Protein AF-A0ABD1DVV3-F1 (afdb_monomer)

Structure (mmCIF, N/CA/C/O backbone):
data_AF-A0ABD1DVV3-F1
#
_entry.id   AF-A0ABD1DVV3-F1
#
loop_
_atom_site.group_PDB
_atom_site.id
_atom_site.type_symbol
_atom_site.label_atom_id
_atom_site.label_alt_id
_atom_site.label_comp_id
_atom_site.label_asym_id
_atom_site.label_entity_id
_atom_site.label_seq_id
_atom_site.pdbx_PDB_ins_code
_atom_site.Cartn_x
_atom_site.Cartn_y
_atom_site.Cartn_z
_atom_site.occupancy
_atom_site.B_iso_or_equiv
_atom_site.auth_seq_id
_atom_site.auth_comp_id
_atom_site.auth_asym_id
_atom_site.auth_atom_id
_atom_site.pdbx_PDB_model_num
ATOM 1 N N . GLU A 1 1 ? 21.203 9.680 -0.113 1.00 39.28 1 GLU A N 1
ATOM 2 C CA . GLU A 1 1 ? 20.841 8.404 0.546 1.00 39.28 1 GLU A CA 1
ATOM 3 C C . GLU A 1 1 ? 19.811 7.624 -0.275 1.00 39.28 1 GLU A C 1
ATOM 5 O O . GLU A 1 1 ? 18.724 7.316 0.188 1.00 39.28 1 GLU A O 1
ATOM 10 N N . GLN A 1 2 ? 20.146 7.296 -1.523 1.00 40.25 2 GLN A N 1
ATOM 11 C CA . GLN A 1 2 ? 19.338 6.406 -2.358 1.00 40.25 2 GLN A CA 1
ATOM 12 C C . GLN A 1 2 ? 20.162 5.150 -2.608 1.00 40.25 2 GLN A C 1
ATOM 14 O O . GLN A 1 2 ? 20.576 4.858 -3.724 1.00 40.25 2 GLN A O 1
ATOM 19 N N . ASN A 1 3 ? 20.416 4.416 -1.526 1.00 39.62 3 ASN A N 1
ATOM 20 C CA . ASN A 1 3 ? 20.805 3.014 -1.609 1.00 39.62 3 ASN A CA 1
ATOM 21 C C . ASN A 1 3 ? 19.546 2.219 -1.971 1.00 39.62 3 ASN A C 1
ATOM 23 O O . ASN A 1 3 ? 19.017 1.445 -1.178 1.00 39.62 3 ASN A O 1
ATOM 27 N N . PHE A 1 4 ? 19.026 2.467 -3.176 1.00 41.91 4 PHE A N 1
ATOM 28 C CA . PHE A 1 4 ? 18.201 1.489 -3.851 1.00 41.91 4 PHE A CA 1
ATOM 29 C C . PHE A 1 4 ? 19.154 0.344 -4.138 1.00 41.91 4 PHE A C 1
ATOM 31 O O . PHE A 1 4 ? 20.089 0.489 -4.925 1.00 41.91 4 PHE A O 1
ATOM 38 N N . ILE A 1 5 ? 18.965 -0.758 -3.422 1.00 48.00 5 ILE A N 1
ATOM 39 C CA . ILE A 1 5 ? 19.515 -2.051 -3.787 1.00 48.00 5 ILE A CA 1
ATOM 40 C C . ILE A 1 5 ? 19.063 -2.271 -5.237 1.00 48.00 5 ILE A C 1
ATOM 42 O O . ILE A 1 5 ? 17.958 -2.750 -5.481 1.00 48.00 5 ILE A O 1
ATOM 46 N N . LYS A 1 6 ? 19.877 -1.852 -6.216 1.00 45.00 6 LYS A N 1
ATOM 47 C CA . LYS A 1 6 ? 19.811 -2.383 -7.570 1.00 45.00 6 LYS A CA 1
ATOM 48 C C . LYS A 1 6 ? 20.169 -3.843 -7.377 1.00 45.00 6 LYS A C 1
ATOM 50 O O . LYS A 1 6 ? 21.345 -4.189 -7.364 1.00 45.00 6 LYS A O 1
ATOM 55 N N . PHE A 1 7 ? 19.161 -4.675 -7.117 1.00 41.56 7 PHE A N 1
ATOM 56 C CA . PHE A 1 7 ? 19.284 -6.097 -7.369 1.00 41.56 7 PHE A CA 1
ATOM 57 C C . PHE A 1 7 ? 19.794 -6.185 -8.807 1.00 41.56 7 PHE A C 1
ATOM 59 O O . PHE A 1 7 ? 19.104 -5.683 -9.701 1.00 41.56 7 PHE A O 1
ATOM 66 N N . PRO A 1 8 ? 21.020 -6.680 -9.038 1.00 52.97 8 PRO A N 1
ATOM 67 C CA . PRO A 1 8 ? 21.487 -6.870 -10.393 1.00 52.97 8 PRO A CA 1
ATOM 68 C C . PRO A 1 8 ? 20.497 -7.844 -11.036 1.00 52.97 8 PRO A C 1
ATOM 70 O O . PRO A 1 8 ? 20.315 -8.960 -10.556 1.00 52.97 8 PRO A O 1
ATOM 73 N N . SER A 1 9 ? 19.787 -7.387 -12.068 1.00 55.81 9 SER A N 1
ATOM 74 C CA . SER A 1 9 ? 18.884 -8.231 -12.861 1.00 55.81 9 SER A CA 1
ATOM 75 C C . SER A 1 9 ? 19.653 -9.351 -13.560 1.00 55.81 9 SER A C 1
ATOM 77 O O . SER A 1 9 ? 19.078 -10.373 -13.912 1.00 55.81 9 SER A O 1
ATOM 79 N N . THR A 1 10 ? 20.973 -9.202 -13.685 1.00 57.31 10 THR A N 1
ATOM 80 C CA . THR A 1 10 ? 21.881 -10.318 -13.905 1.00 57.31 10 THR A CA 1
ATOM 81 C C . THR A 1 10 ? 22.003 -11.092 -12.597 1.00 57.31 10 THR A C 1
ATOM 83 O O . THR A 1 10 ? 22.807 -10.737 -11.726 1.00 57.31 10 THR A O 1
ATOM 86 N N . MET A 1 11 ? 21.209 -12.155 -12.446 1.00 54.38 11 MET A N 1
ATOM 87 C CA . MET A 1 11 ? 21.558 -13.194 -11.482 1.00 54.38 11 MET A CA 1
ATOM 88 C C . MET A 1 11 ? 23.029 -13.560 -11.734 1.00 54.38 11 MET A C 1
ATOM 90 O O . MET A 1 11 ? 23.379 -13.798 -12.892 1.00 54.38 11 MET A O 1
ATOM 94 N N . PRO A 1 12 ? 23.919 -13.525 -10.722 1.00 57.66 12 PRO A N 1
ATOM 95 C CA . PRO A 1 12 ? 25.272 -14.020 -10.906 1.00 57.66 12 PRO A CA 1
ATOM 96 C C . PRO A 1 12 ? 25.140 -15.492 -11.275 1.00 57.66 12 PRO A C 1
ATOM 98 O O . PRO A 1 12 ? 24.762 -16.323 -10.448 1.00 57.66 12 PRO A O 1
ATOM 101 N N . GLU A 1 13 ? 25.350 -15.782 -12.552 1.00 60.44 13 GLU A N 1
ATOM 102 C CA . GLU A 1 13 ? 25.193 -17.115 -13.094 1.00 60.44 13 GLU A CA 1
ATOM 103 C C . GLU A 1 13 ? 26.280 -17.975 -12.456 1.00 60.44 13 GLU A C 1
ATOM 105 O O . GLU A 1 13 ? 27.475 -17.793 -12.702 1.00 60.44 13 GLU A O 1
ATOM 110 N N . ALA A 1 14 ? 25.880 -18.856 -11.536 1.00 67.06 14 ALA A N 1
ATOM 111 C CA . ALA A 1 14 ? 26.784 -19.874 -11.031 1.00 67.06 14 ALA A CA 1
ATOM 112 C C . ALA A 1 14 ? 27.346 -20.629 -12.251 1.00 67.06 14 ALA A C 1
ATOM 114 O O . ALA A 1 14 ? 26.586 -20.893 -13.187 1.00 67.06 14 ALA A O 1
ATOM 115 N N . PRO A 1 15 ? 28.653 -20.953 -12.289 1.00 70.75 15 PRO A N 1
ATOM 116 C CA . PRO A 1 15 ? 29.233 -21.618 -13.449 1.00 70.75 15 PRO A CA 1
ATOM 117 C C . PRO A 1 15 ? 28.448 -22.903 -13.723 1.00 70.75 15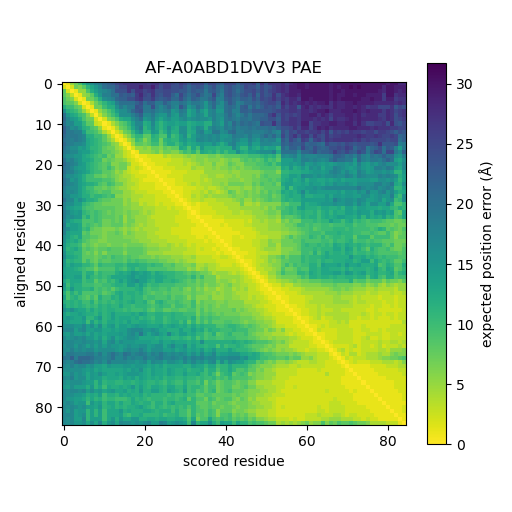 PRO A C 1
ATOM 119 O O . PRO A 1 15 ? 28.295 -23.732 -12.821 1.00 70.75 15 PRO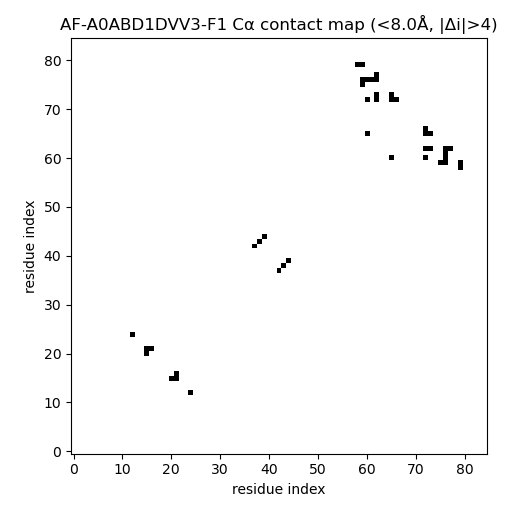 A O 1
ATOM 122 N N . ALA A 1 16 ? 27.914 -23.029 -14.943 1.00 70.56 16 ALA A N 1
ATOM 123 C CA . ALA A 1 16 ? 27.044 -24.136 -15.318 1.00 70.56 16 ALA A CA 1
ATOM 124 C C . ALA A 1 16 ? 27.731 -25.467 -14.995 1.00 70.56 16 ALA A C 1
ATOM 126 O O . ALA A 1 16 ? 28.854 -25.727 -15.434 1.00 70.56 16 ALA A O 1
ATOM 127 N N . ARG A 1 17 ? 27.066 -26.312 -14.203 1.00 79.44 17 ARG A N 1
ATOM 128 C CA . ARG A 1 17 ? 27.642 -27.583 -13.746 1.00 79.44 17 ARG A CA 1
ATOM 129 C C . ARG A 1 17 ? 27.525 -28.645 -14.838 1.00 79.44 17 ARG A C 1
ATOM 131 O O . ARG A 1 17 ? 28.319 -29.578 -14.854 1.00 79.44 17 ARG A O 1
ATOM 138 N N . ASN A 1 18 ? 26.557 -28.478 -15.752 1.00 84.44 18 ASN A N 1
ATOM 139 C CA . ASN A 1 18 ? 26.223 -29.394 -16.845 1.00 84.44 18 ASN A CA 1
ATOM 140 C C . ASN A 1 18 ? 25.876 -28.646 -18.159 1.00 84.44 18 ASN A C 1
ATOM 142 O O . ASN A 1 18 ? 25.395 -27.513 -18.116 1.00 84.44 18 ASN A O 1
ATOM 146 N N . PRO A 1 19 ? 26.020 -29.279 -19.343 1.00 84.31 19 PRO A N 1
ATOM 147 C CA . PRO A 1 19 ? 25.748 -28.639 -20.640 1.00 84.31 19 PRO A CA 1
ATOM 148 C C . PRO A 1 19 ? 24.274 -28.252 -20.863 1.00 84.31 19 PRO A C 1
ATOM 150 O O . PRO A 1 19 ? 24.003 -27.243 -21.507 1.00 84.31 19 PRO A O 1
ATOM 153 N N . LEU A 1 20 ? 23.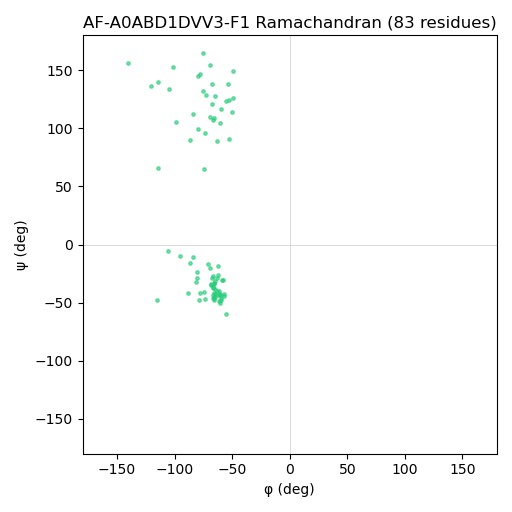319 -29.002 -20.297 1.00 86.31 20 LEU A N 1
ATOM 154 C CA . LEU A 1 20 ? 2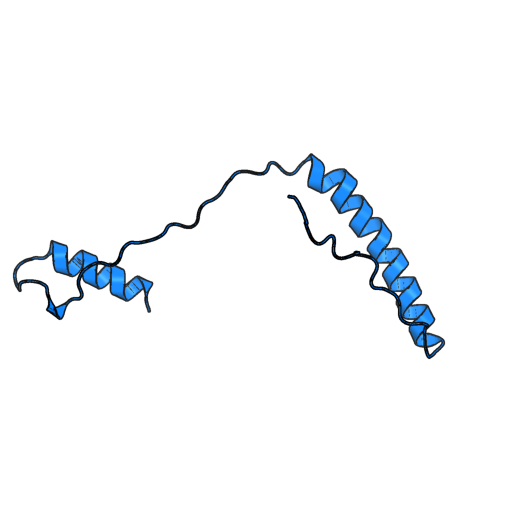1.892 -28.638 -20.324 1.00 86.31 20 LEU A CA 1
ATOM 155 C C . LEU A 1 20 ? 21.635 -27.326 -19.563 1.00 86.31 20 LEU A C 1
ATOM 157 O O . LEU A 1 20 ? 20.868 -26.481 -20.010 1.00 86.31 20 LEU A O 1
ATOM 161 N N . GLU A 1 21 ? 22.305 -27.150 -18.425 1.00 82.25 21 GLU A N 1
ATOM 162 C CA . GLU A 1 21 ? 22.182 -25.956 -17.585 1.00 82.25 21 GLU A CA 1
ATOM 163 C C . GLU A 1 21 ? 22.743 -24.732 -18.313 1.00 82.25 21 GLU A C 1
ATOM 165 O O . GLU A 1 21 ? 22.066 -23.716 -18.402 1.00 82.25 21 GLU A O 1
ATOM 170 N N . SER A 1 22 ? 23.903 -24.872 -18.968 1.00 80.12 22 SER A N 1
ATOM 171 C CA . SER A 1 22 ? 24.483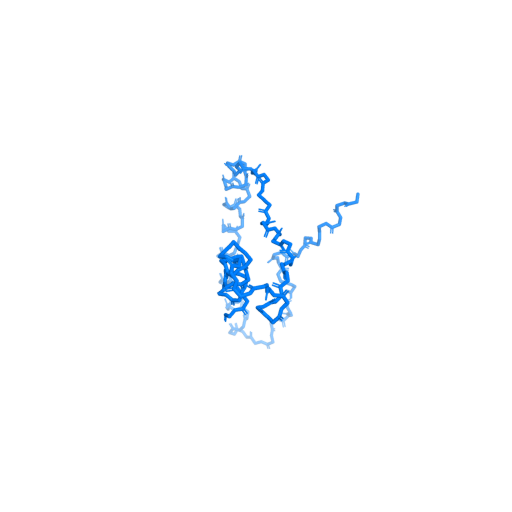 -23.810 -19.802 1.00 80.12 22 SER A CA 1
ATOM 172 C C . SER A 1 22 ? 23.569 -23.375 -20.954 1.00 80.12 22 SER A C 1
ATOM 174 O O . SER A 1 22 ? 23.625 -22.221 -21.375 1.00 80.12 22 SER A O 1
ATOM 176 N N . PHE A 1 23 ? 22.751 -24.284 -21.484 1.00 85.25 23 PHE A N 1
ATOM 177 C CA . PHE A 1 23 ? 21.801 -23.987 -22.555 1.00 85.25 23 PHE A CA 1
ATOM 178 C C . PHE A 1 23 ? 20.540 -23.278 -22.044 1.00 85.25 23 PHE A C 1
ATOM 180 O O . PHE A 1 23 ? 20.073 -22.319 -22.649 1.00 85.25 23 PHE A O 1
ATOM 187 N N . MET A 1 24 ? 19.994 -23.706 -20.908 1.00 85.12 24 MET A N 1
ATOM 188 C CA . MET A 1 24 ? 18.842 -23.025 -20.306 1.00 85.12 24 MET A CA 1
ATOM 189 C C . MET A 1 24 ? 19.201 -21.599 -19.866 1.00 85.12 24 MET A C 1
ATOM 191 O O . MET A 1 24 ? 18.427 -20.668 -20.076 1.00 85.12 24 MET A O 1
ATOM 195 N N . ASN A 1 25 ? 20.412 -21.432 -19.344 1.00 79.56 25 ASN A N 1
ATOM 196 C CA . ASN A 1 25 ? 21.026 -20.160 -18.978 1.00 79.56 25 ASN A CA 1
ATOM 197 C C . ASN A 1 25 ? 21.182 -19.200 -20.173 1.00 79.56 25 ASN A C 1
ATOM 199 O O . ASN A 1 25 ? 20.829 -18.018 -20.108 1.00 79.56 25 ASN A O 1
ATOM 203 N N . SER A 1 26 ? 21.622 -19.713 -21.326 1.00 80.00 26 SER A N 1
ATOM 204 C CA . SER A 1 26 ? 21.727 -18.897 -22.539 1.00 80.00 26 SER A CA 1
ATOM 205 C C . SER A 1 26 ? 20.358 -18.489 -23.094 1.00 80.00 26 SER A C 1
ATOM 207 O O . SER A 1 26 ? 20.198 -17.360 -23.549 1.00 80.00 26 SER A O 1
ATOM 209 N N . ILE A 1 27 ? 19.337 -19.345 -22.994 1.00 85.50 27 ILE A N 1
ATOM 210 C CA . ILE A 1 27 ? 17.963 -18.970 -23.364 1.00 85.50 27 ILE A CA 1
ATOM 211 C C . ILE A 1 27 ? 17.419 -17.887 -22.427 1.00 85.50 27 ILE A C 1
ATOM 213 O O . ILE A 1 27 ? 16.845 -16.907 -22.901 1.00 85.50 27 ILE A O 1
ATOM 217 N N . ALA A 1 28 ? 17.604 -18.045 -21.115 1.00 79.56 28 ALA A N 1
ATOM 218 C CA . ALA A 1 28 ? 17.128 -17.079 -20.130 1.00 79.56 28 ALA A CA 1
ATOM 219 C C . ALA A 1 28 ? 17.745 -15.690 -20.365 1.00 79.56 28 ALA A C 1
ATOM 221 O O . ALA A 1 28 ? 17.019 -14.703 -20.462 1.00 79.56 28 ALA A O 1
ATOM 222 N N . SER A 1 29 ? 19.061 -15.615 -20.585 1.00 79.12 29 SER A N 1
ATOM 223 C CA . SER A 1 29 ? 19.753 -14.342 -20.840 1.00 79.12 29 SER A CA 1
ATOM 224 C C . SER A 1 29 ? 19.339 -13.661 -22.152 1.00 79.12 29 SER A C 1
ATOM 226 O O . SER A 1 29 ? 19.240 -12.432 -22.205 1.00 79.12 29 SER A O 1
ATOM 228 N N . VAL A 1 30 ? 19.030 -14.434 -23.197 1.00 83.75 30 VAL A N 1
ATOM 229 C CA . VAL A 1 30 ? 18.520 -13.906 -24.475 1.00 83.75 30 VAL A CA 1
ATOM 230 C C . VAL A 1 30 ? 17.116 -13.309 -24.333 1.00 83.75 30 VAL A C 1
ATOM 232 O O . VAL A 1 30 ? 16.777 -12.384 -25.070 1.00 83.75 30 VAL A O 1
ATOM 235 N N . VAL A 1 31 ? 16.305 -13.791 -23.387 1.00 86.12 31 VAL A N 1
ATOM 236 C CA . VAL A 1 31 ? 14.953 -13.265 -23.128 1.00 86.12 31 VAL A CA 1
ATOM 237 C C . VAL A 1 31 ? 14.974 -12.109 -22.123 1.00 86.12 31 VAL A C 1
ATOM 239 O O . VAL A 1 31 ? 14.302 -11.099 -22.337 1.00 86.12 31 VAL A O 1
ATOM 242 N N . ASP A 1 32 ? 15.767 -12.204 -21.058 1.00 82.06 32 ASP A N 1
ATOM 243 C CA . ASP A 1 32 ? 15.803 -11.189 -19.998 1.00 82.06 32 ASP A CA 1
ATOM 244 C C . ASP A 1 32 ? 16.409 -9.858 -20.471 1.00 82.06 32 ASP A C 1
ATOM 246 O O . ASP A 1 32 ? 15.954 -8.783 -20.063 1.00 82.06 32 ASP A O 1
ATOM 250 N N . GLY A 1 33 ? 17.390 -9.906 -21.379 1.00 82.62 33 GLY A N 1
ATOM 251 C CA . GLY A 1 33 ? 18.008 -8.723 -21.985 1.00 82.62 33 GLY A CA 1
ATOM 252 C C . GLY A 1 33 ? 17.003 -7.770 -22.655 1.00 82.62 33 GLY A C 1
ATOM 253 O O . GLY A 1 33 ? 16.894 -6.611 -22.238 1.00 82.62 33 GLY A O 1
ATOM 254 N N . PRO A 1 34 ? 16.229 -8.218 -23.662 1.00 86.06 34 PRO A N 1
ATOM 255 C CA . PRO A 1 34 ? 15.250 -7.364 -24.331 1.00 86.06 34 PRO A CA 1
ATOM 256 C C . PRO A 1 34 ? 14.094 -6.930 -23.416 1.00 86.06 34 PRO A C 1
ATOM 258 O O . PRO A 1 34 ? 13.612 -5.805 -23.554 1.00 86.06 34 PRO A O 1
ATOM 261 N N . VAL A 1 35 ? 13.666 -7.763 -22.457 1.00 87.56 35 VAL A N 1
ATOM 262 C CA . VAL A 1 35 ? 12.610 -7.399 -21.488 1.00 87.56 35 VAL A CA 1
ATOM 263 C C . VAL A 1 35 ? 13.067 -6.261 -20.575 1.00 87.56 35 VAL A C 1
ATOM 265 O O . VAL A 1 35 ? 12.319 -5.307 -20.340 1.00 87.56 35 VAL A O 1
ATOM 268 N N . THR A 1 36 ? 14.309 -6.329 -20.100 1.00 84.94 36 THR A N 1
ATOM 269 C CA . THR A 1 36 ? 14.900 -5.282 -19.258 1.00 84.94 36 THR A CA 1
ATOM 270 C C . THR A 1 36 ? 15.073 -3.988 -20.048 1.00 84.94 36 THR A C 1
ATOM 272 O O . THR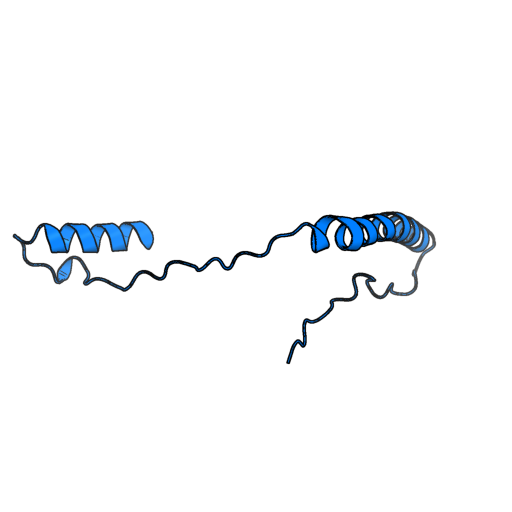 A 1 36 ? 14.627 -2.931 -19.599 1.00 84.94 36 THR A O 1
ATOM 275 N N . TRP A 1 37 ? 15.606 -4.075 -21.272 1.00 90.44 37 TRP A N 1
ATOM 276 C CA . TRP A 1 37 ? 15.748 -2.919 -22.159 1.00 90.44 37 TRP A CA 1
ATOM 277 C C . TRP A 1 37 ? 14.409 -2.218 -22.425 1.00 90.44 37 TRP A C 1
ATOM 279 O O . TRP A 1 37 ? 14.333 -0.988 -22.377 1.00 90.44 37 TRP A O 1
ATOM 289 N N . PHE A 1 38 ? 13.337 -2.983 -22.658 1.00 91.38 38 PHE A N 1
ATOM 290 C CA . PHE A 1 38 ? 12.003 -2.432 -22.896 1.00 91.38 38 PHE A CA 1
ATOM 291 C C . PHE A 1 38 ? 11.441 -1.713 -21.660 1.00 91.38 38 PHE A C 1
ATOM 293 O O . PHE A 1 38 ? 10.864 -0.626 -21.774 1.00 91.38 38 PHE A O 1
ATOM 300 N N . ARG A 1 39 ? 11.632 -2.289 -20.466 1.00 89.38 39 ARG A N 1
ATOM 301 C CA . ARG A 1 39 ? 11.208 -1.678 -19.200 1.00 89.38 39 ARG A CA 1
ATOM 302 C C . ARG A 1 39 ? 11.872 -0.316 -18.981 1.00 89.38 39 ARG A C 1
ATOM 304 O O . ARG A 1 39 ? 11.174 0.645 -18.662 1.00 89.38 39 ARG A O 1
ATOM 311 N N . GLU A 1 40 ? 13.183 -0.238 -19.168 1.00 88.69 40 GLU A N 1
ATOM 312 C CA . GLU A 1 40 ? 13.964 0.981 -18.922 1.00 88.69 40 GLU A CA 1
ATOM 313 C C . GLU A 1 40 ? 13.737 2.035 -20.016 1.00 88.69 40 GLU A C 1
ATOM 315 O O . GLU A 1 40 ? 13.564 3.216 -19.723 1.00 88.69 40 GLU A O 1
ATOM 320 N N . SER A 1 41 ? 13.676 1.618 -21.284 1.00 89.56 41 SER A N 1
ATOM 321 C CA . SER A 1 41 ? 13.607 2.551 -22.417 1.00 89.56 41 SER A CA 1
ATOM 322 C C . SER A 1 41 ? 12.201 3.088 -22.688 1.00 89.56 41 SER A C 1
ATOM 324 O O . SER A 1 41 ? 12.060 4.213 -23.164 1.00 89.56 41 SER A O 1
ATOM 326 N N . VAL A 1 42 ? 11.152 2.300 -22.423 1.00 90.69 42 VAL A N 1
ATOM 327 C CA . VAL A 1 42 ? 9.769 2.647 -22.801 1.00 90.69 42 VAL A CA 1
ATOM 328 C C . VAL A 1 42 ? 8.879 2.855 -21.579 1.00 90.69 42 VAL A C 1
ATOM 330 O O . VAL A 1 42 ? 8.145 3.842 -21.506 1.00 90.69 42 VAL A O 1
ATOM 333 N N . VAL A 1 43 ? 8.920 1.937 -20.609 1.00 88.56 43 VAL A N 1
ATOM 334 C CA . VAL A 1 43 ? 7.956 1.925 -19.495 1.00 88.56 43 VAL A CA 1
ATOM 335 C C . VAL A 1 43 ? 8.304 2.965 -18.435 1.00 88.56 43 VAL A C 1
ATOM 337 O O . VAL A 1 43 ? 7.427 3.719 -18.020 1.00 88.56 43 VAL A O 1
ATOM 340 N N . GLU A 1 44 ? 9.561 3.028 -17.999 1.00 87.81 44 GLU A N 1
ATOM 341 C CA . GLU A 1 44 ? 10.012 3.969 -16.967 1.00 87.81 44 GLU A CA 1
ATOM 342 C C . GLU A 1 44 ? 9.832 5.451 -17.327 1.00 87.81 44 GLU A C 1
ATOM 344 O O . GLU A 1 44 ? 9.209 6.153 -16.527 1.00 87.81 44 GLU A O 1
ATOM 349 N N . PRO A 1 45 ? 10.261 5.953 -18.503 1.00 88.94 45 PRO A N 1
ATOM 350 C CA . PRO A 1 45 ? 10.082 7.366 -18.842 1.00 88.94 45 PRO A CA 1
ATOM 351 C C . PRO A 1 45 ? 8.610 7.758 -19.028 1.00 88.94 45 PRO A C 1
ATOM 353 O O . PRO A 1 45 ? 8.238 8.905 -18.788 1.00 88.94 45 PRO A O 1
ATOM 356 N N . ASN A 1 46 ? 7.748 6.814 -19.415 1.00 89.31 46 ASN A N 1
ATOM 357 C CA . ASN A 1 46 ? 6.312 7.059 -19.550 1.00 89.31 46 ASN A CA 1
ATOM 358 C C . ASN A 1 46 ? 5.550 6.922 -18.213 1.00 89.31 46 ASN A C 1
ATOM 360 O O . ASN A 1 46 ? 4.375 7.290 -18.110 1.00 89.31 46 ASN A O 1
ATOM 364 N N . ARG A 1 47 ? 6.188 6.392 -17.161 1.00 87.50 47 ARG A N 1
ATOM 365 C CA . ARG A 1 47 ? 5.542 6.142 -15.871 1.00 87.50 47 ARG A CA 1
ATOM 366 C C . ARG A 1 47 ? 5.443 7.427 -15.055 1.00 87.50 47 ARG A C 1
ATOM 368 O O . ARG A 1 47 ? 6.359 7.815 -14.339 1.00 87.50 47 ARG A O 1
ATOM 375 N N . LYS A 1 48 ? 4.265 8.046 -15.074 1.00 87.62 48 LYS A N 1
ATOM 376 C CA . LYS A 1 48 ? 3.935 9.142 -14.155 1.00 87.62 48 LYS A CA 1
ATOM 377 C C . LYS A 1 48 ? 3.806 8.592 -12.732 1.00 87.62 48 LYS A C 1
ATOM 379 O O . LYS A 1 48 ? 2.871 7.851 -12.430 1.00 87.62 48 LYS A O 1
ATOM 384 N N . THR A 1 49 ? 4.750 8.925 -11.855 1.00 83.69 49 THR A N 1
ATOM 385 C CA . THR A 1 49 ? 4.683 8.545 -10.440 1.00 83.69 49 THR A CA 1
ATOM 386 C C . THR A 1 49 ? 3.833 9.550 -9.677 1.00 83.69 49 THR A C 1
ATOM 388 O 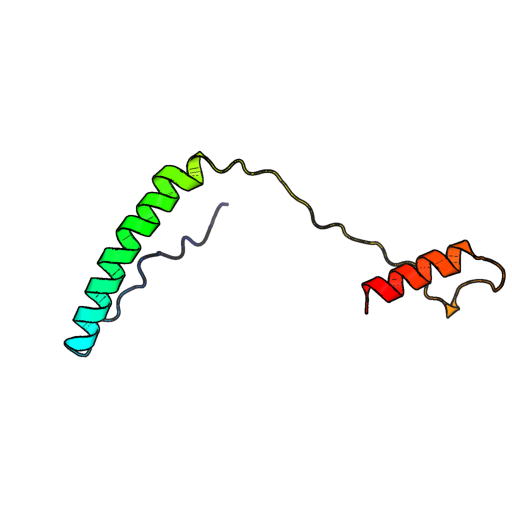O . THR A 1 49 ? 4.239 10.697 -9.497 1.00 83.69 49 THR A O 1
ATOM 391 N N . TYR A 1 50 ? 2.668 9.113 -9.205 1.00 89.81 50 TYR A N 1
ATOM 392 C CA . TYR A 1 50 ? 1.840 9.892 -8.291 1.00 89.81 50 TYR A CA 1
ATOM 393 C C . TYR A 1 50 ? 1.958 9.316 -6.878 1.00 89.81 50 TYR A C 1
ATOM 395 O O . TYR A 1 50 ? 1.896 8.090 -6.724 1.00 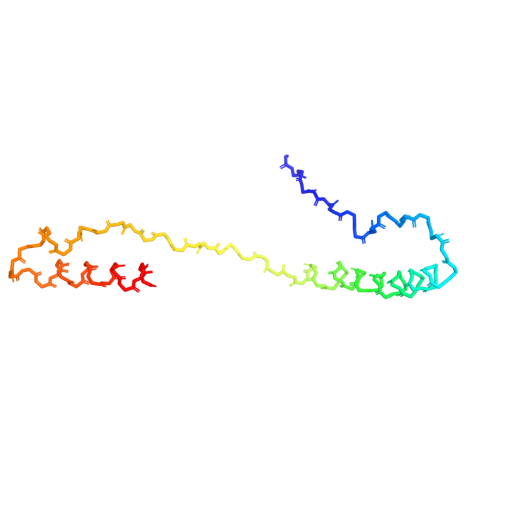89.81 50 TYR A O 1
ATOM 403 N N . PRO A 1 51 ? 2.151 10.160 -5.847 1.00 91.50 51 PRO A N 1
ATOM 404 C CA . PRO A 1 51 ? 2.157 9.681 -4.478 1.00 91.50 51 PRO A CA 1
ATOM 405 C C . PRO A 1 51 ? 0.764 9.157 -4.135 1.00 91.50 51 PRO A C 1
ATOM 407 O O . PRO A 1 51 ? -0.241 9.842 -4.324 1.00 91.50 51 PRO A O 1
ATOM 410 N N . TRP A 1 52 ? 0.711 7.933 -3.627 1.00 93.19 52 TRP A N 1
ATOM 411 C CA . TRP A 1 52 ? -0.493 7.341 -3.071 1.00 93.19 52 TRP A CA 1
ATOM 412 C C . TRP A 1 52 ? -0.206 6.979 -1.617 1.00 93.19 52 TRP A C 1
ATOM 414 O O . TRP A 1 52 ? 0.871 6.476 -1.290 1.00 93.19 52 TRP A O 1
ATOM 424 N N . TYR A 1 53 ? -1.154 7.277 -0.734 1.00 95.06 53 TYR A N 1
ATOM 425 C CA . TYR A 1 53 ? -1.015 7.030 0.695 1.00 95.06 53 TYR A CA 1
ATOM 426 C C . TYR A 1 53 ? -2.023 5.978 1.130 1.00 95.06 53 TYR A C 1
ATOM 428 O O . TYR A 1 53 ? -3.179 5.992 0.710 1.00 95.06 53 TYR A O 1
ATOM 436 N N . HIS A 1 54 ? -1.589 5.084 2.010 1.00 95.00 54 HIS A N 1
ATOM 437 C CA . HIS A 1 54 ? -2.500 4.167 2.672 1.00 95.00 54 HIS A CA 1
ATOM 438 C C . HIS A 1 54 ? -3.318 4.932 3.711 1.00 95.00 54 HIS A C 1
ATOM 440 O O . HIS A 1 54 ? -2.758 5.628 4.563 1.00 95.00 54 HIS A O 1
ATOM 446 N N . GLN A 1 55 ? -4.641 4.784 3.665 1.00 93.50 55 GLN A N 1
ATOM 447 C CA . GLN A 1 55 ? -5.504 5.354 4.690 1.00 93.50 55 GLN A CA 1
ATOM 448 C C . GLN A 1 55 ? -5.269 4.630 6.019 1.00 93.50 55 GLN A C 1
ATOM 450 O O . GLN A 1 55 ? -5.465 3.421 6.129 1.00 93.50 55 GLN A O 1
ATOM 455 N N . LYS A 1 56 ? -4.867 5.383 7.045 1.00 94.69 56 LYS A N 1
ATOM 456 C CA . LYS A 1 56 ? -4.718 4.872 8.409 1.00 94.69 56 LYS A CA 1
ATOM 457 C C . LYS A 1 56 ? -5.952 5.239 9.227 1.00 94.69 56 LYS A C 1
ATOM 459 O O . LYS A 1 56 ? -6.119 6.391 9.619 1.00 94.69 56 LYS A O 1
ATOM 464 N N . PHE A 1 57 ? -6.808 4.257 9.493 1.00 93.94 57 PHE A N 1
ATOM 465 C CA . PHE A 1 57 ? -7.956 4.440 10.380 1.00 93.94 57 PHE A CA 1
ATOM 466 C C . PHE A 1 57 ? -7.497 4.479 11.842 1.00 93.94 57 PHE A C 1
ATOM 468 O O . PHE A 1 57 ? -6.712 3.636 12.283 1.00 93.94 57 PHE A O 1
ATOM 475 N N . ARG A 1 58 ? -7.969 5.473 12.599 1.00 92.44 58 ARG A N 1
ATOM 476 C CA . ARG A 1 58 ? -7.734 5.548 14.045 1.00 92.44 58 ARG A CA 1
ATOM 477 C C . ARG A 1 58 ? -8.684 4.584 14.755 1.00 92.44 58 ARG A C 1
ATOM 479 O O . ARG A 1 58 ? -9.804 4.386 14.298 1.00 92.44 58 ARG A O 1
ATOM 486 N N . ARG A 1 59 ? -8.237 3.998 15.868 1.00 91.88 59 ARG A N 1
ATOM 487 C CA . ARG A 1 59 ? -9.091 3.126 16.681 1.00 91.88 59 ARG A CA 1
ATOM 488 C C . ARG A 1 59 ? -10.212 3.940 17.333 1.00 91.88 59 ARG A C 1
ATOM 490 O O . ARG A 1 59 ? -9.975 5.047 17.820 1.00 91.88 59 ARG A O 1
ATOM 497 N N . VAL A 1 60 ? -11.401 3.356 17.310 1.00 92.94 60 VAL A N 1
ATOM 498 C CA . VAL A 1 60 ? -12.628 3.793 17.987 1.00 92.94 60 VAL A CA 1
ATOM 499 C C . VAL A 1 60 ? -12.796 2.913 19.239 1.00 92.94 60 VAL A C 1
ATOM 501 O O . VAL A 1 60 ? -12.276 1.790 19.228 1.00 92.94 60 VAL A O 1
ATOM 504 N N . PRO A 1 61 ? -13.455 3.380 20.317 1.00 93.00 61 PRO A N 1
ATOM 505 C CA . PRO A 1 61 ? -13.856 2.515 21.430 1.00 93.00 61 PRO A CA 1
ATOM 506 C C . PRO A 1 61 ? -14.583 1.244 20.963 1.00 93.00 61 PRO A C 1
ATOM 508 O O . PRO A 1 61 ? -15.251 1.225 19.926 1.00 93.00 61 PRO A O 1
ATOM 511 N N . THR A 1 62 ? -14.423 0.162 21.727 1.00 90.94 62 THR A N 1
ATOM 512 C CA . THR A 1 62 ? -15.128 -1.100 21.471 1.00 90.94 62 THR A CA 1
ATOM 513 C C . THR A 1 62 ? -16.588 -1.003 21.901 1.00 90.94 62 THR A C 1
ATOM 515 O O . THR A 1 62 ? -16.977 -0.102 22.644 1.00 90.94 62 THR A O 1
ATOM 518 N N . ILE A 1 63 ? -17.403 -1.957 21.443 1.00 91.81 63 ILE A N 1
ATOM 519 C CA . ILE A 1 63 ? -18.852 -1.957 21.676 1.00 91.81 63 ILE A CA 1
ATOM 520 C C . ILE A 1 63 ? -19.227 -1.941 23.168 1.00 91.81 63 ILE A C 1
ATOM 522 O O . ILE A 1 63 ? -20.230 -1.340 23.536 1.00 91.81 63 ILE A O 1
ATOM 526 N N . ASP A 1 64 ? -18.387 -2.523 24.026 1.00 90.94 64 ASP A N 1
ATOM 527 C CA . ASP A 1 64 ? -18.626 -2.640 25.471 1.00 90.94 64 ASP A CA 1
ATOM 528 C C . ASP A 1 64 ? -18.525 -1.301 26.219 1.00 90.94 64 ASP A C 1
ATOM 530 O O . ASP A 1 64 ? -18.964 -1.192 27.361 1.00 90.94 64 ASP A O 1
ATOM 534 N N . GLN A 1 65 ? -17.914 -0.288 25.598 1.00 91.06 65 GLN A N 1
ATOM 535 C CA . GLN A 1 65 ? -17.712 1.038 26.190 1.00 91.06 65 GLN A CA 1
ATOM 536 C C . GLN A 1 65 ? -18.806 2.039 25.788 1.00 91.06 65 GLN A C 1
ATOM 538 O O . GLN A 1 65 ? -18.844 3.142 26.331 1.00 91.06 65 GLN A O 1
ATOM 543 N N . CYS A 1 66 ? -19.671 1.683 24.834 1.00 93.31 66 CYS A N 1
ATOM 544 C CA . CYS A 1 66 ? -20.748 2.548 24.362 1.00 93.31 66 CYS A CA 1
ATOM 545 C C . CYS A 1 66 ? -21.949 2.536 25.323 1.00 93.31 66 CYS A C 1
ATOM 547 O O . CYS A 1 66 ? -22.302 1.499 25.886 1.00 93.31 66 CYS A O 1
ATOM 549 N N . TYR A 1 67 ? -22.625 3.681 25.456 1.00 92.56 67 TYR A N 1
ATOM 550 C CA . TYR A 1 67 ? -23.932 3.759 26.117 1.00 92.56 67 TYR A CA 1
ATOM 551 C C . TYR A 1 67 ? -25.013 3.066 25.280 1.00 92.56 67 TYR A C 1
ATOM 553 O O . TYR A 1 67 ? -24.893 2.950 24.062 1.00 92.56 67 TYR A O 1
ATOM 561 N N . THR A 1 68 ? -26.083 2.603 25.929 1.00 90.75 68 THR A N 1
ATOM 562 C CA . THR A 1 68 ? -27.132 1.789 25.290 1.00 90.75 68 THR A CA 1
ATOM 563 C C . THR A 1 68 ? -27.988 2.550 24.279 1.00 90.75 68 THR A C 1
ATOM 565 O O . THR A 1 68 ? -28.629 1.928 23.434 1.00 90.75 68 THR A O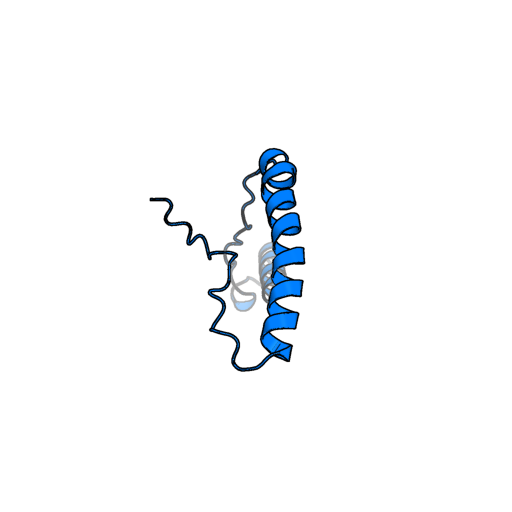 1
ATOM 568 N N . ASP A 1 69 ? -28.014 3.874 24.360 1.00 93.00 69 ASP A N 1
ATOM 569 C CA . ASP A 1 69 ? -28.805 4.780 23.531 1.00 93.00 69 ASP A CA 1
ATOM 570 C C . ASP A 1 69 ? -27.974 5.533 22.476 1.00 93.00 69 ASP A C 1
ATOM 572 O O . ASP A 1 69 ? -28.540 6.195 21.603 1.00 93.00 69 ASP A O 1
ATOM 576 N N . ASP A 1 70 ? -26.644 5.394 22.488 1.00 93.94 70 ASP A N 1
ATOM 577 C CA . ASP A 1 70 ? -25.760 6.069 21.535 1.00 93.94 70 ASP A CA 1
ATOM 578 C C . ASP A 1 70 ? -25.586 5.262 20.236 1.00 93.94 70 ASP A C 1
ATOM 580 O O . ASP A 1 70 ? -24.664 4.457 20.054 1.00 93.94 70 ASP A O 1
ATOM 584 N N . ALA A 1 71 ? -26.476 5.530 19.279 1.00 93.25 71 ALA A N 1
ATOM 585 C CA . ALA A 1 71 ? -26.428 4.934 17.946 1.00 93.25 71 ALA A CA 1
ATOM 586 C C . ALA A 1 71 ? -25.154 5.289 17.151 1.00 93.25 71 ALA A C 1
ATOM 588 O O . ALA A 1 71 ? -24.751 4.516 16.274 1.00 93.25 71 ALA A O 1
ATOM 589 N N . VAL A 1 72 ? -24.509 6.428 17.434 1.00 94.88 72 VAL A N 1
ATOM 590 C CA . VAL A 1 72 ? -23.294 6.863 16.727 1.00 94.88 72 VAL A CA 1
ATOM 591 C C . VAL A 1 72 ? -22.110 6.016 17.179 1.00 94.88 72 VAL A C 1
ATOM 593 O O . VAL A 1 72 ? -21.406 5.453 16.337 1.00 94.88 72 VAL A O 1
ATOM 596 N N . CYS A 1 73 ? -21.954 5.829 18.492 1.00 94.50 73 CYS A N 1
ATOM 597 C CA . CYS A 1 73 ? -20.914 4.969 19.059 1.00 94.50 73 CYS A CA 1
ATOM 598 C C . CYS A 1 73 ? -21.023 3.532 18.522 1.00 94.50 73 CYS A C 1
ATOM 600 O O . CYS A 1 73 ? -20.039 2.952 18.050 1.00 94.50 73 CYS A O 1
ATOM 602 N N . PHE A 1 74 ? -22.242 2.983 18.473 1.00 95.12 74 PHE A N 1
ATOM 603 C CA . PHE A 1 74 ? -22.490 1.657 17.908 1.00 95.12 74 PHE A CA 1
ATOM 604 C C . PHE A 1 74 ? -22.129 1.545 16.431 1.00 95.12 74 PHE A C 1
ATOM 606 O O . PHE A 1 74 ? -21.585 0.523 16.001 1.00 95.12 74 PHE A O 1
ATOM 613 N N . PHE A 1 75 ? -22.418 2.570 15.633 1.00 95.44 75 PHE A N 1
ATOM 614 C CA . PHE A 1 75 ? -22.073 2.567 14.219 1.00 95.44 75 PHE A CA 1
ATOM 615 C C . PHE A 1 75 ? -20.555 2.570 14.015 1.00 95.44 75 PHE A C 1
ATOM 617 O O . PHE A 1 75 ? -20.033 1.764 13.240 1.00 95.44 75 PHE A O 1
ATOM 624 N N . GLU A 1 76 ? -19.826 3.436 14.716 1.00 95.38 76 GLU A N 1
ATOM 625 C CA . GLU A 1 76 ? -18.373 3.530 14.574 1.00 95.38 76 GLU A CA 1
ATOM 626 C C . GLU A 1 76 ? -17.665 2.251 15.047 1.00 95.38 76 GLU A C 1
ATOM 628 O O . GLU A 1 76 ? -16.822 1.717 14.317 1.00 95.38 76 GLU A O 1
ATOM 633 N N . ALA A 1 77 ? -18.064 1.704 16.201 1.00 95.56 77 ALA A N 1
ATOM 634 C CA . ALA A 1 77 ? -17.507 0.470 16.754 1.00 95.56 77 ALA A CA 1
ATOM 635 C C . ALA A 1 77 ? -17.752 -0.740 15.832 1.00 95.56 77 ALA A C 1
ATOM 637 O O . ALA A 1 77 ? -16.838 -1.521 15.558 1.00 95.56 77 ALA A O 1
ATOM 638 N N . ASN A 1 78 ? -18.959 -0.874 15.268 1.00 95.06 78 ASN A N 1
ATOM 639 C CA . ASN A 1 78 ? -19.270 -1.955 14.329 1.00 95.06 78 ASN A CA 1
ATOM 640 C C . ASN A 1 78 ? -18.501 -1.831 13.008 1.00 95.06 78 ASN A C 1
ATOM 642 O O . ASN A 1 78 ? -18.078 -2.838 12.439 1.00 95.06 78 ASN A O 1
ATOM 646 N N . ASN A 1 79 ? -18.304 -0.613 12.498 1.00 95.31 79 ASN A N 1
ATOM 647 C CA . ASN A 1 79 ? -17.462 -0.403 11.320 1.00 95.31 79 ASN A CA 1
ATOM 648 C C . ASN A 1 79 ? -15.997 -0.730 11.609 1.00 95.31 79 ASN A C 1
ATOM 650 O O . ASN A 1 79 ? -15.322 -1.279 10.741 1.00 95.31 79 ASN A O 1
ATOM 654 N N . GLN A 1 80 ? -15.513 -0.425 12.815 1.00 95.25 80 GLN A N 1
ATOM 655 C CA . GLN A 1 80 ? -14.175 -0.813 13.244 1.00 95.25 80 GLN A CA 1
ATOM 656 C C . GLN A 1 80 ? -14.029 -2.343 13.260 1.00 95.25 80 GLN A C 1
ATOM 658 O O . GLN A 1 80 ? -13.118 -2.866 12.624 1.00 95.25 80 GLN A O 1
ATOM 663 N N . PHE A 1 81 ? -14.983 -3.061 13.858 1.00 93.12 81 PHE A N 1
ATOM 664 C CA . PHE A 1 81 ? -14.994 -4.526 13.896 1.00 93.12 81 PHE A CA 1
ATOM 665 C C . PHE A 1 81 ? -15.048 -5.169 12.500 1.00 93.12 81 PHE A C 1
ATOM 667 O O . PHE A 1 81 ? -14.306 -6.103 12.215 1.00 93.12 81 PHE A O 1
ATOM 674 N N . LYS A 1 82 ? -15.881 -4.642 11.592 1.00 94.94 82 LYS A N 1
ATOM 675 C CA . LYS A 1 82 ? -15.979 -5.138 10.206 1.00 94.94 82 LYS A CA 1
ATOM 676 C C . LYS A 1 82 ? -14.691 -4.968 9.400 1.00 94.94 82 LYS A C 1
ATOM 678 O O . LYS A 1 82 ? -14.491 -5.725 8.461 1.00 94.94 82 LYS A O 1
ATOM 683 N N . ARG A 1 83 ? -13.867 -3.961 9.714 1.00 93.56 83 ARG A N 1
ATOM 684 C CA . ARG A 1 83 ? -12.566 -3.740 9.057 1.00 93.56 83 ARG A CA 1
ATOM 685 C C . ARG A 1 83 ? -11.468 -4.638 9.619 1.00 93.56 83 ARG A C 1
ATOM 687 O O . ARG A 1 83 ? -10.512 -4.913 8.908 1.00 93.56 83 ARG A O 1
ATOM 694 N N . ASP A 1 84 ? -11.583 -5.013 10.892 1.00 92.25 84 ASP A N 1
ATOM 695 C CA . ASP A 1 84 ? -10.598 -5.851 11.579 1.00 92.25 84 ASP A CA 1
ATOM 696 C C . ASP A 1 84 ? -10.857 -7.365 11.375 1.00 92.25 84 ASP A C 1
ATOM 698 O O . ASP A 1 84 ? -9.956 -8.162 11.632 1.00 92.25 84 ASP A O 1
ATOM 702 N N . LYS A 1 85 ? -12.058 -7.756 10.918 1.00 88.38 85 LYS A N 1
ATOM 703 C CA . LYS A 1 85 ? -12.441 -9.132 10.544 1.00 88.38 85 LYS A CA 1
ATOM 704 C C . LYS A 1 85 ? -11.956 -9.509 9.145 1.00 88.38 85 LYS A C 1
ATOM 706 O O . LYS A 1 85 ? -11.491 -10.661 9.003 1.00 88.38 85 LYS A O 1
#

InterPro domains:
  IPR019377 NADH-ubiquinone oxidoreductase, subunit 10 [PF10249] (32-85)
  IPR039993 NADH dehydrogenase [ubiquinone] 1 beta subcomplex subunit 10 [PTHR13094] (13-85)

Solvent-accessible surface area (backbone atoms only — not comparable to full-atom values): 5619 Å² total; per-residue (Å²): 139,80,83,66,79,73,71,62,86,66,66,82,73,70,79,61,90,45,75,69,51,48,50,54,51,51,52,49,53,66,52,51,52,60,54,50,51,46,43,62,73,54,48,54,80,67,54,82,84,73,94,80,79,81,86,79,83,77,90,67,69,56,69,89,77,49,62,97,82,44,65,64,53,50,51,52,21,50,54,51,51,65,72,76,105

Sequence (85 aa):
EQNFIKFPSTMPEAPARNPLESFMNSIASVVDGPVTWFRESVVEPNRKTYPWYHQKFRRVPTIDQCYTDDAVCFFEANNQFKRDK

Organism: Culex pipiens pipiens (NCBI:txid38569)

Radius of gyration: 26.61 Å; Cα contacts (8 Å, |Δi|>4): 22; chains: 1; bounding box: 58×39×51 Å

Secondary structure (DSSP, 8-state):
--------SS---PPPSSHHHHHHHHHHHHHHHHHHHHIIIIIHHH----------PPPPPPGGGS-TT-HHHHHHHHHHHHHH-

Foldseek 3Di:
DPPPVPPPLPPPDDPQPDPVSVVVVVVVCVVSVVVVVCCVVPVVVPDDDDDDDDDDDDDQDAPVPDDPPPPPSVVRNVVNVVVVD

pLDDT: mean 82.56, std 15.73, range [39.28, 95.56]

Nearest PDB structures (foldseek):
  5ldw-assembly1_p  TM=6.648E-01  e=1.080E+00  Bos taurus

Mean predicted aligned error: 10.65 Å